Protein AF-A0A510Y4X1-F1 (afdb_monomer_lite)

Radius of gyration: 12.83 Å; chains: 1; bounding box: 38×26×30 Å

pLDDT: mean 89.35, std 12.66, range [31.55, 97.81]

InterPro domains:
  IPR035903 HesB-like domain superfamily [SSF89360] (1-92)

Secondary structure (DSSP, 8-state):
--BEEPHHHHHHHHTTTTEEEEEEEEEEESGGG-EEEEEEEEE-EEEEEEEESSHHHHHHH-SS-EEEEETTTEEEEE-SS-EEEEEE-EEE----

Structure (mmCIF, N/CA/C/O backbone):
data_AF-A0A510Y4X1-F1
#
_entry.id   AF-A0A510Y4X1-F1
#
loop_
_atom_site.group_PDB
_atom_site.id
_atom_site.type_symbol
_atom_site.label_atom_id
_atom_site.label_alt_id
_atom_site.label_comp_id
_atom_site.label_asym_id
_atom_site.label_entity_id
_atom_site.label_seq_id
_atom_site.pdbx_PDB_ins_code
_atom_site.Cartn_x
_atom_site.Cartn_y
_atom_site.Cartn_z
_atom_site.occupancy
_atom_site.B_iso_or_equiv
_atom_site.auth_seq_id
_atom_site.auth_comp_id
_atom_site.auth_asym_id
_atom_site.auth_atom_id
_atom_site.pdbx_PDB_model_num
ATOM 1 N N . MET A 1 1 ? -3.868 12.167 -10.829 1.00 62.75 1 MET A N 1
ATOM 2 C CA . MET A 1 1 ? -4.534 10.868 -11.079 1.00 62.75 1 MET A CA 1
ATOM 3 C C . MET A 1 1 ? -4.612 10.126 -9.751 1.00 62.75 1 MET A C 1
ATOM 5 O O . MET A 1 1 ? -3.752 10.370 -8.916 1.00 62.75 1 MET A O 1
ATOM 9 N N . GLN A 1 2 ? -5.654 9.328 -9.50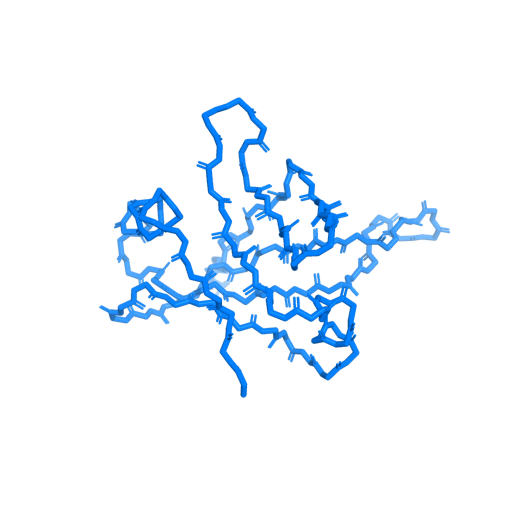2 1.00 82.44 2 GLN A N 1
ATOM 10 C CA . GLN A 1 2 ? -5.951 8.801 -8.160 1.00 82.44 2 GLN A CA 1
ATOM 11 C C . GLN A 1 2 ? -5.813 7.276 -8.111 1.00 82.44 2 GLN A C 1
ATOM 13 O O . GLN A 1 2 ? -6.319 6.587 -8.999 1.00 82.44 2 GLN A O 1
ATOM 18 N N . ILE A 1 3 ? -5.158 6.764 -7.066 1.00 95.75 3 ILE A N 1
ATOM 19 C CA . ILE A 1 3 ? -5.109 5.333 -6.745 1.00 95.75 3 ILE A CA 1
ATOM 20 C C . ILE A 1 3 ? -6.386 4.985 -5.987 1.00 95.75 3 ILE A C 1
ATOM 22 O O . ILE A 1 3 ? -6.725 5.632 -4.997 1.00 95.75 3 ILE A O 1
ATOM 26 N N . GLN A 1 4 ? -7.122 3.988 -6.470 1.00 96.75 4 GLN A N 1
ATOM 27 C CA . GLN A 1 4 ? -8.369 3.566 -5.841 1.00 96.75 4 GLN A CA 1
ATOM 28 C C . GLN A 1 4 ? -8.073 2.770 -4.569 1.00 96.75 4 GLN A C 1
ATOM 30 O O . GLN A 1 4 ? -7.155 1.950 -4.539 1.00 96.75 4 GLN A O 1
ATOM 35 N N . LEU A 1 5 ? -8.878 2.971 -3.530 1.00 97.25 5 LEU A N 1
ATOM 36 C CA . LEU A 1 5 ? -8.837 2.163 -2.316 1.00 97.25 5 LEU A CA 1
ATOM 37 C C . LEU A 1 5 ? -10.010 1.190 -2.320 1.00 97.25 5 LEU A C 1
ATOM 39 O O . LEU A 1 5 ? -11.148 1.582 -2.565 1.00 97.25 5 LEU A O 1
ATOM 43 N N . THR A 1 6 ? -9.750 -0.073 -2.005 1.00 97.31 6 THR A N 1
ATOM 44 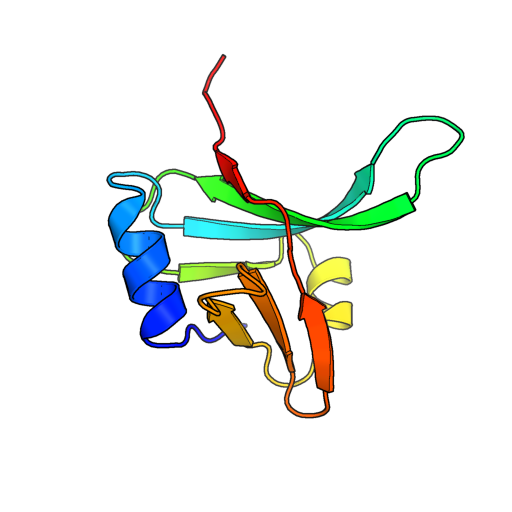C CA . THR A 1 6 ? -10.835 -0.981 -1.599 1.00 97.31 6 THR A CA 1
ATOM 45 C C . THR A 1 6 ? -11.349 -0.611 -0.208 1.00 97.31 6 THR A C 1
ATOM 47 O O . THR A 1 6 ? -10.616 -0.021 0.586 1.00 97.31 6 THR A O 1
ATOM 50 N N . ASP A 1 7 ? -12.564 -1.041 0.140 1.00 96.94 7 ASP A N 1
ATOM 51 C CA . ASP A 1 7 ? -13.111 -0.849 1.493 1.00 96.94 7 ASP A CA 1
ATOM 52 C C . ASP A 1 7 ? -12.179 -1.414 2.574 1.00 96.94 7 ASP A C 1
ATOM 54 O O . ASP A 1 7 ? -11.956 -0.789 3.607 1.00 96.94 7 ASP A O 1
ATOM 58 N N . ARG A 1 8 ? -11.549 -2.565 2.300 1.00 96.75 8 ARG A N 1
ATOM 59 C CA . ARG A 1 8 ? -10.589 -3.192 3.218 1.00 96.75 8 ARG A CA 1
ATOM 60 C C . ARG A 1 8 ? -9.319 -2.371 3.384 1.00 96.75 8 ARG A C 1
ATOM 62 O O . ARG A 1 8 ? -8.823 -2.269 4.502 1.00 96.75 8 ARG A O 1
ATOM 69 N N . ALA A 1 9 ? -8.792 -1.805 2.299 1.00 97.00 9 ALA A N 1
ATOM 70 C CA . ALA A 1 9 ? -7.652 -0.900 2.380 1.00 97.00 9 ALA A CA 1
ATOM 71 C C . ALA A 1 9 ? -8.022 0.367 3.151 1.00 97.00 9 ALA A C 1
ATOM 73 O O . ALA A 1 9 ? -7.299 0.742 4.066 1.00 97.00 9 ALA A O 1
ATOM 74 N N . ALA A 1 10 ? -9.171 0.977 2.853 1.00 96.56 10 ALA A N 1
ATOM 75 C CA . ALA A 1 10 ? -9.647 2.151 3.575 1.00 96.56 10 ALA A CA 1
ATOM 76 C C . ALA A 1 10 ? -9.810 1.867 5.078 1.00 96.56 10 ALA A C 1
ATOM 78 O O . ALA A 1 10 ? -9.363 2.659 5.901 1.00 96.56 10 ALA A O 1
ATOM 79 N N . ASP A 1 11 ? -10.371 0.717 5.452 1.00 96.25 11 ASP A N 1
ATOM 80 C CA . ASP A 1 11 ? -10.501 0.307 6.853 1.00 96.25 11 ASP A CA 1
ATOM 81 C C . ASP A 1 11 ? -9.157 0.005 7.520 1.00 96.25 11 ASP A C 1
ATOM 83 O O . ASP A 1 11 ? -8.988 0.284 8.707 1.00 96.25 11 ASP A O 1
ATOM 87 N N . ALA A 1 12 ? -8.193 -0.552 6.784 1.00 94.88 12 ALA A N 1
ATOM 88 C CA . ALA A 1 12 ? -6.840 -0.763 7.288 1.00 94.88 12 ALA A CA 1
ATOM 89 C C . ALA A 1 12 ? -6.120 0.571 7.537 1.00 94.88 12 ALA A C 1
ATOM 91 O O . ALA A 1 12 ? -5.504 0.726 8.587 1.00 94.88 12 ALA A O 1
ATOM 92 N N . ILE A 1 13 ? -6.263 1.544 6.631 1.00 94.88 13 ILE A N 1
ATOM 93 C CA . ILE A 1 13 ? -5.718 2.901 6.788 1.00 94.88 13 ILE A CA 1
ATOM 94 C C . ILE A 1 13 ? -6.373 3.612 7.979 1.00 94.88 13 ILE A C 1
ATOM 96 O O . ILE A 1 13 ? -5.678 4.212 8.792 1.00 94.88 13 ILE A O 1
ATOM 100 N N . ARG A 1 14 ? -7.694 3.474 8.165 1.00 94.25 14 ARG A N 1
ATOM 101 C CA . ARG A 1 14 ? -8.409 4.069 9.311 1.00 94.25 14 ARG A CA 1
ATOM 102 C C . ARG A 1 14 ? -7.847 3.651 10.667 1.00 94.25 14 ARG A C 1
ATOM 104 O O . ARG A 1 14 ? -7.921 4.425 11.614 1.00 94.25 14 ARG A O 1
ATOM 111 N N . ARG A 1 15 ? -7.276 2.448 10.762 1.00 93.00 15 ARG A N 1
ATOM 112 C CA . ARG A 1 15 ? -6.656 1.923 11.990 1.00 93.00 15 ARG A CA 1
ATOM 113 C C . ARG A 1 15 ? -5.283 2.526 12.289 1.00 93.00 15 ARG A C 1
ATOM 115 O O . ARG A 1 15 ? -4.773 2.276 13.372 1.00 93.00 15 ARG A O 1
ATOM 122 N N . LEU A 1 16 ? -4.716 3.303 11.366 1.00 89.94 16 LEU A N 1
ATOM 123 C CA . LEU A 1 16 ? -3.466 4.048 11.544 1.00 89.94 16 LEU A CA 1
ATOM 124 C C . LEU A 1 16 ? -3.687 5.435 12.182 1.00 89.94 16 LEU A C 1
ATOM 126 O O . LEU A 1 16 ? -2.792 6.270 12.145 1.00 89.94 16 LEU A O 1
ATOM 130 N N . GLU A 1 17 ? -4.878 5.688 12.738 1.00 89.31 17 GLU A N 1
ATOM 131 C CA . GLU A 1 17 ? -5.243 6.899 13.488 1.00 89.31 17 GLU A CA 1
ATOM 132 C C . GLU A 1 17 ? -5.047 8.211 12.716 1.00 89.31 17 GLU A C 1
ATOM 134 O O . GLU A 1 17 ? -5.888 8.571 11.898 1.00 89.31 17 GLU A O 1
ATOM 139 N N . ASP A 1 18 ? -3.982 8.958 12.973 1.00 89.19 18 ASP A N 1
ATOM 140 C CA . ASP A 1 18 ? -3.683 10.219 12.301 1.00 89.19 18 ASP A CA 1
ATOM 141 C C . ASP A 1 18 ? -2.991 10.015 10.946 1.00 89.19 18 ASP A C 1
ATOM 143 O O . ASP A 1 18 ? -2.974 10.929 10.123 1.00 89.19 18 ASP A O 1
ATOM 147 N N . LYS A 1 19 ? -2.483 8.812 10.652 1.00 89.56 19 LYS A N 1
ATOM 148 C CA . LYS A 1 19 ? -1.712 8.505 9.436 1.00 89.56 19 LYS A CA 1
ATOM 149 C C . LYS A 1 19 ? -2.594 7.969 8.303 1.00 89.56 19 LYS A C 1
ATOM 151 O O . LYS A 1 19 ? -2.451 6.829 7.859 1.00 89.56 19 LYS A O 1
ATOM 156 N N . GLN A 1 20 ? -3.538 8.792 7.842 1.00 91.00 20 GLN A N 1
ATOM 157 C CA . GLN A 1 20 ? -4.550 8.386 6.854 1.00 91.00 20 GLN A CA 1
ATOM 158 C C . GLN A 1 20 ? -4.099 8.488 5.381 1.00 91.00 20 GLN A C 1
ATOM 160 O O . GLN A 1 20 ? -4.839 8.074 4.488 1.00 91.00 20 GLN A O 1
ATOM 165 N N . THR A 1 21 ? -2.907 9.015 5.092 1.00 94.69 21 THR A N 1
ATOM 166 C CA . THR A 1 21 ? -2.401 9.129 3.713 1.00 94.69 21 THR A CA 1
ATOM 167 C C . THR A 1 21 ? -1.318 8.085 3.463 1.00 94.69 21 THR A C 1
ATOM 169 O O . THR A 1 21 ? -0.312 8.051 4.170 1.00 94.69 21 THR A O 1
ATOM 172 N N . ILE A 1 22 ? -1.495 7.253 2.432 1.00 95.81 22 ILE A N 1
ATOM 173 C CA . ILE A 1 22 ? -0.500 6.265 1.996 1.00 95.81 22 ILE A CA 1
ATOM 174 C C . ILE A 1 22 ? 0.224 6.758 0.743 1.00 95.81 22 ILE A C 1
ATOM 176 O O . ILE A 1 22 ? -0.379 6.964 -0.310 1.00 95.81 22 ILE A O 1
ATOM 180 N N . THR A 1 23 ? 1.540 6.901 0.835 1.00 95.81 23 THR A N 1
ATOM 181 C CA . THR A 1 23 ? 2.404 7.168 -0.320 1.00 95.81 23 THR A CA 1
ATOM 182 C C . THR A 1 23 ? 3.067 5.865 -0.761 1.00 95.81 23 THR A C 1
ATOM 184 O O . THR A 1 23 ? 3.701 5.192 0.045 1.00 95.81 23 THR A O 1
ATOM 187 N N . ILE A 1 24 ? 2.887 5.488 -2.026 1.00 96.00 24 ILE A N 1
ATOM 188 C CA . ILE A 1 24 ? 3.485 4.296 -2.639 1.00 96.00 24 ILE A CA 1
ATOM 189 C C . ILE A 1 24 ? 4.747 4.723 -3.381 1.00 96.00 24 ILE A C 1
ATOM 191 O O . ILE A 1 24 ? 4.656 5.592 -4.246 1.00 96.00 24 ILE A O 1
ATOM 195 N N . ALA A 1 25 ? 5.883 4.101 -3.081 1.00 94.31 25 ALA A N 1
ATOM 196 C CA . ALA A 1 25 ? 7.169 4.377 -3.721 1.00 94.31 25 ALA A CA 1
ATOM 197 C C . ALA A 1 25 ? 7.792 3.082 -4.268 1.00 94.31 25 ALA A C 1
ATOM 199 O O . ALA A 1 25 ? 7.591 2.016 -3.682 1.00 94.31 25 ALA A O 1
ATOM 200 N N . TYR A 1 26 ? 8.513 3.153 -5.392 1.00 93.12 26 TYR A N 1
ATOM 201 C CA . TYR A 1 26 ? 9.277 2.026 -5.943 1.00 93.12 26 TYR A CA 1
ATOM 202 C C . TYR A 1 26 ? 10.783 2.253 -5.755 1.00 93.12 26 TYR A C 1
ATOM 204 O O . TYR A 1 26 ? 11.468 2.827 -6.603 1.00 93.12 26 TYR A O 1
ATOM 212 N N . GLU A 1 27 ? 11.301 1.805 -4.614 1.00 87.31 27 GLU A N 1
ATOM 213 C CA . GLU A 1 27 ? 12.610 2.210 -4.096 1.00 87.31 27 GLU A CA 1
ATOM 214 C C . GLU A 1 27 ? 13.548 1.023 -3.870 1.00 87.31 27 GLU A C 1
ATOM 216 O O . GLU A 1 27 ? 13.132 -0.132 -3.772 1.00 87.31 27 GLU A O 1
ATOM 221 N N . PHE A 1 28 ? 14.844 1.319 -3.781 1.00 83.00 28 PHE A N 1
ATOM 222 C CA . PHE A 1 28 ? 15.888 0.326 -3.554 1.00 83.00 28 PHE A CA 1
ATOM 223 C C . PHE A 1 28 ? 16.046 0.031 -2.057 1.00 83.00 28 PHE A C 1
ATOM 225 O O . PHE 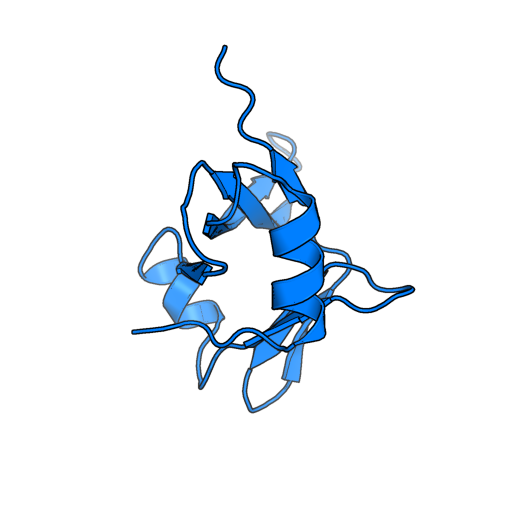A 1 28 ? 16.361 0.932 -1.278 1.00 83.00 28 PHE A O 1
ATOM 232 N N . THR A 1 29 ? 15.895 -1.226 -1.644 1.00 72.06 29 THR A N 1
ATOM 233 C CA . THR A 1 29 ? 16.084 -1.653 -0.248 1.00 72.06 29 THR A CA 1
ATOM 234 C C . THR A 1 29 ? 17.394 -2.414 -0.089 1.00 72.06 29 THR A C 1
ATOM 236 O O . THR A 1 29 ? 17.689 -3.288 -0.885 1.00 72.06 29 THR A O 1
ATOM 239 N N . GLY A 1 30 ? 18.200 -2.142 0.948 1.00 64.56 30 GLY A N 1
ATOM 240 C CA . GLY A 1 30 ? 19.297 -3.051 1.346 1.00 64.56 30 GLY A CA 1
ATOM 241 C C . GLY A 1 30 ? 20.716 -2.778 0.808 1.00 64.56 30 GLY A C 1
ATOM 242 O O . GLY A 1 30 ? 21.559 -3.675 0.834 1.00 64.56 30 GLY A O 1
ATOM 243 N N . GLY A 1 31 ? 21.045 -1.556 0.373 1.00 64.31 31 GLY A N 1
ATOM 244 C CA . GLY A 1 31 ? 22.428 -1.188 0.004 1.00 64.31 31 GLY A CA 1
ATOM 245 C C . GLY A 1 31 ? 22.931 -1.882 -1.274 1.00 64.31 31 GLY A C 1
ATOM 246 O O . GLY A 1 31 ? 22.143 -2.149 -2.164 1.00 64.31 31 GLY A O 1
ATOM 247 N N . CYS A 1 32 ? 24.232 -2.183 -1.413 1.00 56.25 32 CYS A N 1
ATOM 248 C CA . CYS A 1 32 ? 24.836 -2.667 -2.680 1.00 56.25 32 CYS A CA 1
ATOM 249 C C . CYS A 1 32 ? 24.291 -4.006 -3.234 1.00 56.25 32 CYS A C 1
ATOM 251 O O . CYS A 1 32 ? 24.611 -4.355 -4.367 1.00 56.25 32 CYS A O 1
ATOM 253 N N . GLN A 1 33 ? 23.511 -4.766 -2.460 1.00 65.06 33 GLN A N 1
ATOM 254 C CA . GLN A 1 33 ? 22.849 -6.010 -2.896 1.00 65.06 33 GLN A CA 1
ATOM 255 C C . GLN A 1 33 ? 21.322 -5.899 -2.875 1.00 65.06 33 GLN A C 1
ATOM 257 O O . GLN A 1 33 ? 20.617 -6.906 -2.834 1.00 65.06 33 GLN A O 1
ATOM 262 N N . GLY A 1 34 ? 20.822 -4.670 -2.844 1.00 65.75 34 GLY A N 1
ATOM 263 C CA . GLY A 1 34 ? 19.413 -4.408 -2.702 1.00 65.75 34 GLY A CA 1
ATOM 264 C C . GLY A 1 34 ? 18.553 -4.830 -3.882 1.00 65.75 34 GLY A C 1
ATOM 265 O O . GLY A 1 34 ? 19.039 -5.045 -4.994 1.00 65.75 34 GLY A O 1
ATOM 266 N N . LEU A 1 35 ? 17.256 -4.940 -3.621 1.00 81.19 35 LEU A N 1
ATOM 267 C CA . LEU A 1 35 ? 16.241 -5.137 -4.645 1.00 81.19 35 LEU A CA 1
ATOM 268 C C . LEU A 1 35 ? 15.387 -3.876 -4.725 1.00 81.19 35 LEU A 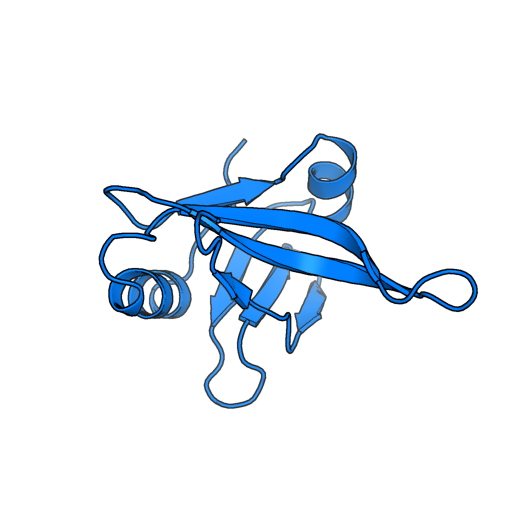C 1
ATOM 270 O O . LEU A 1 35 ? 15.168 -3.194 -3.726 1.00 81.19 35 LEU A O 1
ATOM 274 N N . GLN A 1 36 ? 14.924 -3.555 -5.930 1.00 85.62 36 GLN A N 1
ATOM 275 C CA . GLN A 1 36 ? 13.943 -2.496 -6.104 1.00 85.62 36 GLN A CA 1
ATOM 276 C C . GLN A 1 36 ? 12.548 -3.082 -5.889 1.00 85.62 36 GLN A C 1
ATOM 278 O O . GLN A 1 36 ? 12.131 -3.998 -6.607 1.00 85.62 36 GLN A O 1
ATOM 283 N N . GLU A 1 37 ? 11.838 -2.574 -4.890 1.00 91.44 37 GLU A N 1
ATOM 284 C CA . GLU A 1 37 ? 10.528 -3.074 -4.486 1.00 91.44 37 GLU A CA 1
ATOM 285 C C . GLU A 1 37 ? 9.567 -1.937 -4.137 1.00 91.44 37 GLU A C 1
ATOM 287 O O . GLU A 1 37 ? 9.967 -0.799 -3.891 1.00 91.44 37 GLU A O 1
ATOM 292 N N . PHE A 1 38 ? 8.269 -2.245 -4.147 1.00 94.06 38 PHE A N 1
ATOM 293 C CA . PHE A 1 38 ? 7.266 -1.290 -3.696 1.00 94.06 38 PHE A CA 1
ATOM 294 C C . PHE A 1 38 ? 7.311 -1.164 -2.177 1.00 94.06 38 PHE A C 1
ATOM 296 O O . PHE A 1 38 ? 7.424 -2.162 -1.468 1.00 94.06 38 PHE A O 1
ATOM 303 N N . GLN A 1 39 ? 7.143 0.056 -1.689 1.00 94.00 39 GLN A N 1
ATOM 304 C CA . GLN A 1 39 ? 7.017 0.376 -0.275 1.00 94.00 39 GLN A CA 1
ATOM 305 C C . GLN A 1 39 ? 5.815 1.291 -0.065 1.00 94.00 39 GLN A C 1
ATOM 307 O O . GLN A 1 39 ? 5.461 2.092 -0.936 1.00 94.00 39 GLN A O 1
ATOM 312 N N . LEU A 1 40 ? 5.164 1.150 1.089 1.00 95.25 40 LEU A N 1
ATOM 313 C CA . LEU A 1 40 ? 4.094 2.039 1.519 1.00 95.25 40 LEU A CA 1
ATOM 314 C C . LEU A 1 40 ? 4.594 2.899 2.669 1.00 95.25 40 LEU A C 1
ATOM 316 O O . LEU A 1 40 ? 5.123 2.372 3.643 1.00 95.25 40 LEU A O 1
ATOM 320 N N . HIS A 1 41 ? 4.352 4.199 2.593 1.00 94.94 41 HIS A N 1
ATOM 321 C CA . HIS A 1 41 ? 4.675 5.146 3.650 1.00 94.94 41 HIS A CA 1
ATOM 322 C C . HIS A 1 41 ? 3.387 5.785 4.152 1.00 94.94 41 HIS A C 1
ATOM 324 O O . HIS A 1 41 ? 2.691 6.461 3.390 1.00 94.94 41 HIS A O 1
ATOM 330 N N . ALA A 1 42 ? 3.062 5.557 5.422 1.00 94.31 42 ALA A N 1
ATOM 331 C CA . ALA A 1 42 ? 1.947 6.217 6.082 1.00 94.31 42 ALA A CA 1
ATOM 332 C C . ALA A 1 42 ? 2.394 7.590 6.594 1.00 94.31 42 ALA A C 1
ATOM 334 O O . ALA A 1 42 ? 3.390 7.696 7.316 1.00 94.31 42 ALA A O 1
ATOM 335 N N . SER A 1 43 ? 1.641 8.625 6.233 1.00 92.81 43 SER A N 1
ATOM 336 C CA . SER A 1 43 ? 1.851 10.007 6.665 1.00 92.81 43 SER A CA 1
ATOM 337 C C . SER A 1 43 ? 0.557 10.609 7.219 1.00 92.81 43 SER A C 1
ATOM 339 O O . SER A 1 43 ? -0.528 10.124 6.870 1.00 92.81 43 SER A O 1
ATOM 341 N N . PRO A 1 44 ? 0.645 11.680 8.032 1.00 94.00 44 PRO A N 1
ATOM 342 C CA . PRO A 1 44 ? -0.526 12.363 8.564 1.00 94.00 44 PRO A CA 1
ATOM 343 C C . PRO A 1 44 ? -1.547 12.738 7.483 1.00 94.00 44 PRO A C 1
ATOM 345 O O . PRO A 1 44 ? -1.182 13.236 6.417 1.00 94.00 44 PRO A O 1
ATOM 348 N N . GLY A 1 45 ? -2.826 12.507 7.769 1.00 89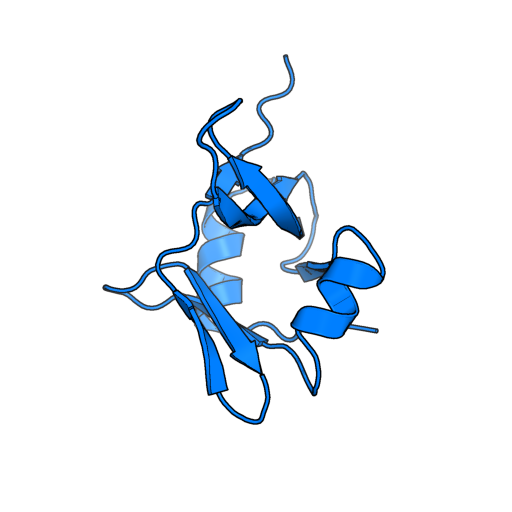.62 45 GLY A N 1
ATOM 349 C CA . GLY A 1 45 ? -3.938 12.764 6.860 1.00 89.62 45 GLY A CA 1
ATOM 350 C C . GLY A 1 45 ? -5.285 12.718 7.580 1.00 89.62 45 GLY A C 1
ATOM 351 O O . GLY A 1 45 ? -5.415 12.150 8.660 1.00 89.62 45 GLY A O 1
ATOM 352 N N . THR A 1 46 ? -6.315 13.314 6.980 1.00 88.38 46 THR A N 1
ATOM 353 C CA . THR A 1 46 ? -7.668 13.369 7.570 1.00 88.38 46 THR A CA 1
ATOM 354 C C . THR A 1 46 ? -8.635 12.352 6.971 1.00 88.38 46 THR A C 1
ATOM 356 O O . THR A 1 46 ? -9.664 12.049 7.577 1.00 88.38 46 THR A O 1
ATOM 359 N N . THR A 1 47 ? -8.323 11.808 5.795 1.00 92.38 47 THR A N 1
ATOM 360 C CA . THR A 1 47 ? -9.151 10.820 5.097 1.00 92.38 47 THR A CA 1
ATOM 361 C C . THR A 1 47 ? -8.281 9.759 4.436 1.00 92.38 47 THR A C 1
ATOM 363 O O . THR A 1 47 ? -7.249 10.133 3.880 1.00 92.38 47 THR A O 1
ATOM 366 N N . PRO A 1 48 ? -8.704 8.478 4.429 1.00 95.69 48 PRO A N 1
ATOM 367 C CA . PRO A 1 48 ? -7.988 7.422 3.728 1.00 95.69 48 PRO A CA 1
ATOM 368 C C . PRO A 1 48 ? -7.775 7.763 2.257 1.00 95.69 48 PRO A C 1
ATOM 370 O O . PRO A 1 48 ? -8.737 7.873 1.494 1.00 95.69 48 PRO A O 1
ATOM 373 N N . GLU A 1 49 ? -6.519 7.884 1.852 1.00 95.62 49 GLU A N 1
ATOM 374 C CA . GLU A 1 49 ? -6.146 8.076 0.455 1.00 95.62 49 GLU A CA 1
ATOM 375 C C . GLU A 1 49 ? -4.816 7.391 0.131 1.00 95.62 49 GLU A C 1
ATOM 377 O O . GLU A 1 49 ? -4.005 7.112 1.017 1.00 95.62 49 GLU A O 1
ATOM 382 N N . ALA A 1 50 ? -4.591 7.123 -1.157 1.00 95.69 50 ALA A N 1
ATOM 383 C CA . ALA A 1 50 ? -3.317 6.632 -1.659 1.00 95.69 50 ALA A CA 1
ATOM 384 C C . ALA A 1 50 ? -2.843 7.443 -2.867 1.00 95.69 50 ALA A C 1
ATOM 386 O O . ALA A 1 50 ? -3.632 7.811 -3.745 1.00 95.69 50 ALA A O 1
ATOM 387 N N . ARG A 1 51 ? -1.533 7.677 -2.928 1.00 95.62 51 ARG A N 1
ATOM 388 C CA . ARG A 1 51 ? -0.859 8.374 -4.029 1.00 95.62 51 ARG A CA 1
ATOM 389 C C . ARG A 1 51 ? 0.476 7.718 -4.362 1.00 95.62 51 ARG A C 1
ATOM 391 O O . ARG A 1 51 ? 1.096 7.110 -3.495 1.00 95.62 51 ARG A O 1
ATOM 398 N N . ALA A 1 52 ? 0.909 7.845 -5.612 1.00 95.44 52 ALA A N 1
ATOM 399 C CA . ALA A 1 52 ? 2.275 7.504 -5.999 1.00 95.44 52 ALA A CA 1
ATOM 400 C C . ALA A 1 52 ? 3.237 8.600 -5.511 1.00 95.44 52 ALA A C 1
ATOM 402 O O . ALA A 1 52 ? 2.849 9.770 -5.454 1.00 95.44 52 ALA A O 1
ATOM 403 N N . ALA A 1 53 ? 4.459 8.219 -5.147 1.00 94.62 53 ALA A N 1
ATOM 404 C CA . ALA A 1 53 ? 5.512 9.138 -4.722 1.00 94.62 53 ALA A CA 1
ATOM 405 C C . ALA A 1 53 ? 5.993 10.032 -5.876 1.00 94.62 53 ALA A C 1
ATOM 407 O O . ALA A 1 53 ? 6.229 11.223 -5.682 1.00 94.62 53 ALA A O 1
ATOM 408 N N . ASP A 1 54 ? 6.077 9.460 -7.077 1.00 93.69 54 ASP A N 1
ATOM 409 C CA . ASP A 1 54 ? 6.560 10.099 -8.298 1.00 93.69 54 ASP A CA 1
ATOM 410 C C . ASP A 1 54 ? 5.876 9.521 -9.555 1.00 93.69 54 ASP A C 1
ATOM 412 O O . ASP A 1 54 ? 5.033 8.617 -9.487 1.00 93.69 54 ASP A O 1
ATOM 416 N N . GLU A 1 55 ? 6.198 10.102 -10.713 1.00 94.38 55 GLU A N 1
ATOM 417 C CA . GLU A 1 55 ? 5.652 9.716 -12.021 1.00 94.38 55 GLU A CA 1
ATOM 418 C C . GLU A 1 55 ? 6.122 8.318 -12.459 1.00 94.38 55 GLU A C 1
ATOM 420 O O . GLU A 1 55 ? 5.325 7.544 -12.990 1.00 94.38 55 GLU A O 1
ATOM 425 N N . ASP A 1 56 ? 7.368 7.950 -12.153 1.00 93.06 56 ASP A N 1
ATOM 426 C CA . ASP A 1 56 ? 7.918 6.625 -12.462 1.00 93.06 56 ASP A CA 1
ATOM 427 C C . ASP A 1 56 ? 7.151 5.527 -11.715 1.00 93.06 56 ASP A C 1
ATOM 429 O O . ASP A 1 56 ? 6.691 4.550 -12.312 1.00 93.06 56 ASP A O 1
ATOM 433 N N . THR A 1 57 ? 6.922 5.723 -10.415 1.00 94.56 57 THR A N 1
ATOM 434 C CA . THR A 1 57 ? 6.092 4.835 -9.603 1.00 94.56 57 THR A CA 1
ATOM 435 C C . THR A 1 57 ? 4.670 4.792 -10.147 1.00 94.56 57 THR A C 1
ATOM 437 O O . THR A 1 57 ? 4.094 3.712 -10.248 1.00 94.56 57 THR A O 1
ATOM 440 N N . TRP A 1 58 ? 4.093 5.933 -10.539 1.00 95.25 58 TRP A N 1
ATOM 441 C CA . TRP A 1 58 ? 2.755 5.963 -11.129 1.00 95.25 58 TRP A CA 1
ATOM 442 C C . TRP A 1 58 ? 2.658 5.081 -12.380 1.00 95.25 58 TRP A C 1
ATOM 444 O O . TRP A 1 58 ? 1.756 4.245 -12.457 1.00 95.25 58 TRP A O 1
ATOM 454 N N . HIS A 1 59 ? 3.599 5.200 -13.319 1.00 94.56 59 HIS A N 1
ATOM 455 C CA . HIS A 1 59 ? 3.598 4.417 -14.558 1.00 94.56 59 HIS A CA 1
ATOM 456 C C . HIS A 1 59 ? 3.682 2.907 -14.329 1.00 94.56 59 HIS A C 1
ATOM 458 O O . HIS A 1 59 ? 3.058 2.136 -15.060 1.00 94.56 59 HIS A O 1
ATOM 464 N N . LEU A 1 60 ? 4.390 2.465 -13.287 1.00 93.88 60 LEU A N 1
ATOM 465 C CA . LEU A 1 60 ? 4.441 1.048 -12.914 1.00 93.88 60 LEU A CA 1
ATOM 466 C C . LEU A 1 60 ? 3.103 0.522 -12.373 1.00 93.88 60 LEU A C 1
ATOM 468 O O . LEU A 1 60 ? 2.840 -0.682 -12.421 1.00 93.88 60 LEU A O 1
ATOM 472 N N . LEU A 1 61 ? 2.258 1.411 -11.847 1.00 95.19 61 LEU A N 1
ATOM 473 C CA . LEU A 1 61 ? 0.962 1.070 -11.265 1.00 95.19 61 LEU A CA 1
ATOM 474 C C . LEU A 1 61 ? -0.180 1.088 -12.291 1.00 95.19 61 LEU A C 1
ATOM 476 O O . LEU A 1 61 ? -1.251 0.527 -12.045 1.00 95.19 61 LEU A O 1
ATOM 480 N N . GLU A 1 62 ? 0.018 1.710 -13.450 1.00 94.12 62 GLU A N 1
ATOM 481 C CA . GLU A 1 62 ? -0.998 1.782 -14.494 1.00 94.12 62 GLU A CA 1
ATOM 482 C C . GLU A 1 62 ? -1.335 0.401 -15.092 1.00 94.12 62 GLU A C 1
ATOM 484 O O . GLU A 1 62 ? -0.513 -0.518 -15.093 1.00 94.12 62 GLU A O 1
ATOM 489 N N . PRO A 1 63 ? -2.554 0.213 -15.636 1.00 94.50 63 PRO A N 1
ATOM 490 C CA . PRO A 1 63 ? -3.688 1.139 -15.649 1.00 94.50 63 PRO A CA 1
ATOM 491 C C . PRO A 1 63 ? -4.673 0.911 -14.489 1.00 94.50 63 PRO A C 1
ATOM 493 O O . PRO A 1 63 ? -4.947 -0.225 -14.104 1.00 94.50 63 PRO A O 1
ATOM 496 N N . SER A 1 64 ? -5.334 1.984 -14.033 1.00 94.31 64 SER A N 1
ATOM 497 C CA . SER A 1 64 ? -6.360 1.938 -12.965 1.00 94.31 64 SER A CA 1
ATOM 498 C C . SER A 1 64 ? -5.849 1.269 -11.677 1.00 94.31 64 SER A C 1
ATOM 500 O O . SER A 1 64 ? -6.329 0.192 -11.313 1.00 94.31 64 SER A O 1
ATOM 502 N N . PRO A 1 65 ? -4.854 1.873 -11.009 1.00 96.88 65 PRO A N 1
ATOM 503 C CA . PRO A 1 65 ? -4.240 1.286 -9.828 1.00 96.88 65 PRO A CA 1
ATOM 504 C C . PRO A 1 65 ? -5.204 1.208 -8.644 1.00 96.88 65 PRO A C 1
ATOM 506 O O . PRO A 1 65 ? -5.977 2.134 -8.384 1.00 96.88 65 PRO A O 1
ATOM 509 N N . VAL A 1 66 ? -5.123 0.100 -7.911 1.00 97.62 66 VAL A N 1
ATOM 510 C CA . VAL A 1 66 ? -5.929 -0.208 -6.731 1.00 97.62 66 VAL A CA 1
ATOM 511 C C . VAL A 1 66 ? -5.013 -0.670 -5.602 1.00 97.62 66 VAL A C 1
ATOM 513 O O . VAL A 1 66 ? -4.240 -1.617 -5.772 1.00 97.62 66 VAL A O 1
ATOM 516 N N . LEU A 1 67 ? -5.141 -0.042 -4.435 1.00 97.81 67 LEU A N 1
ATOM 517 C CA . LEU A 1 67 ? -4.557 -0.516 -3.186 1.00 97.81 67 LEU A CA 1
ATOM 518 C C . LEU A 1 67 ? -5.596 -1.353 -2.427 1.00 97.81 67 LEU A C 1
ATOM 520 O O . LEU A 1 67 ? -6.734 -0.932 -2.188 1.00 97.81 67 LEU A O 1
ATOM 524 N N . ASP A 1 68 ? -5.198 -2.565 -2.056 1.00 97.56 68 ASP A N 1
ATOM 525 C CA . ASP A 1 68 ? -6.024 -3.531 -1.335 1.00 97.56 68 ASP A CA 1
ATOM 526 C C . ASP A 1 68 ? -5.321 -4.011 -0.060 1.00 97.56 68 ASP A C 1
ATOM 528 O O . ASP A 1 68 ? -4.092 -3.992 0.043 1.00 97.56 68 ASP A O 1
ATOM 532 N N . TYR A 1 69 ? -6.118 -4.458 0.907 1.00 96.62 69 TYR A N 1
ATOM 533 C CA . TYR A 1 69 ? -5.640 -5.097 2.123 1.00 96.62 69 TYR A CA 1
ATOM 534 C C . TYR A 1 69 ? -6.253 -6.492 2.258 1.00 96.62 69 TYR A C 1
ATOM 536 O O . TYR A 1 69 ? -7.444 -6.669 2.539 1.00 96.62 69 TYR A O 1
ATOM 544 N N . HIS A 1 70 ? -5.415 -7.510 2.078 1.00 94.75 70 HIS A N 1
ATOM 545 C CA . HIS A 1 70 ? -5.799 -8.905 2.225 1.00 94.75 70 HIS A CA 1
ATOM 546 C C . HIS A 1 70 ? -5.458 -9.430 3.633 1.00 94.75 70 HIS A C 1
ATOM 548 O O . HIS A 1 70 ? -4.375 -9.146 4.146 1.00 94.75 70 HIS A O 1
ATOM 554 N N . PRO A 1 71 ? -6.304 -10.271 4.263 1.00 89.19 71 PRO A N 1
ATOM 555 C CA . PRO A 1 71 ? -6.042 -10.781 5.616 1.00 89.19 71 PRO A CA 1
ATOM 556 C C . PRO A 1 71 ? -4.688 -11.498 5.781 1.00 89.19 71 PRO A C 1
ATOM 558 O O . PRO A 1 71 ? -3.994 -11.304 6.785 1.00 89.19 71 PRO A O 1
ATOM 561 N N . THR A 1 72 ? -4.307 -12.306 4.784 1.00 90.62 72 THR A N 1
ATOM 562 C CA . THR A 1 72 ? -3.067 -13.107 4.775 1.00 90.62 72 THR A CA 1
ATOM 563 C C . THR A 1 72 ? -1.921 -12.439 4.015 1.00 90.62 72 THR A C 1
ATOM 565 O O . THR A 1 72 ? -0.842 -12.295 4.571 1.00 90.62 72 THR A O 1
ATOM 568 N N . LEU A 1 73 ? -2.165 -11.998 2.777 1.00 89.88 73 LEU A N 1
ATOM 569 C CA . LEU A 1 73 ? -1.176 -11.375 1.886 1.00 89.88 73 LEU A CA 1
ATOM 570 C C . LEU A 1 73 ? -0.914 -9.891 2.192 1.00 89.88 73 LEU A C 1
ATOM 572 O O . LEU A 1 73 ? -0.126 -9.265 1.492 1.00 89.88 73 LEU A O 1
ATOM 576 N N . LYS A 1 74 ? -1.576 -9.337 3.216 1.00 93.56 74 LYS A N 1
ATOM 577 C CA . LYS A 1 74 ? -1.426 -7.952 3.682 1.00 93.56 74 LYS A CA 1
ATOM 578 C C . LYS A 1 74 ? -1.655 -6.947 2.553 1.00 93.56 74 LYS A C 1
ATOM 580 O O . LYS A 1 74 ? -2.606 -7.109 1.788 1.00 93.56 74 LYS A O 1
ATOM 585 N N . TRP A 1 75 ? -0.856 -5.888 2.498 1.00 96.94 75 TRP A N 1
ATOM 586 C CA . TRP A 1 75 ? -0.970 -4.851 1.485 1.00 96.94 75 TRP A CA 1
ATOM 587 C C . TRP A 1 75 ? -0.677 -5.401 0.095 1.00 96.94 75 TRP A C 1
ATOM 589 O O . TRP A 1 75 ? 0.330 -6.078 -0.128 1.00 96.94 75 TRP A O 1
ATOM 599 N N . MET A 1 76 ? -1.571 -5.099 -0.840 1.00 97.56 76 MET A N 1
ATOM 600 C CA . MET A 1 76 ? -1.473 -5.532 -2.225 1.00 97.56 76 MET A CA 1
ATOM 601 C C . MET A 1 76 ? -1.685 -4.353 -3.164 1.00 97.56 76 MET A C 1
ATOM 603 O O . MET A 1 76 ? -2.649 -3.603 -3.017 1.00 97.56 76 MET A O 1
ATOM 607 N N . LEU A 1 77 ? -0.828 -4.258 -4.176 1.00 97.06 77 LEU A N 1
ATOM 608 C CA . LEU A 1 77 ? -0.998 -3.352 -5.304 1.00 97.06 77 LEU A CA 1
ATOM 609 C C . LEU A 1 77 ? -1.501 -4.140 -6.499 1.00 97.06 77 LEU A C 1
ATOM 611 O O . LEU A 1 77 ? -0.936 -5.167 -6.885 1.00 97.06 77 LEU A O 1
ATOM 615 N N . LYS A 1 78 ? -2.590 -3.655 -7.078 1.00 96.69 78 LYS A N 1
ATOM 616 C CA . LYS A 1 78 ? -3.248 -4.254 -8.232 1.00 96.69 78 LYS A CA 1
ATOM 617 C C . LYS A 1 78 ? -3.472 -3.179 -9.278 1.00 96.69 78 LYS A C 1
ATOM 619 O O . LYS A 1 78 ? -3.614 -2.005 -8.956 1.00 96.69 78 LYS A O 1
ATOM 624 N N . ASN A 1 79 ? -3.559 -3.597 -10.524 1.00 94.94 79 ASN A N 1
ATOM 625 C CA . ASN A 1 79 ? -4.093 -2.781 -11.602 1.00 94.94 79 ASN A CA 1
ATOM 626 C C . ASN A 1 79 ? -5.187 -3.582 -12.319 1.00 94.94 79 ASN A C 1
ATOM 628 O O . ASN A 1 79 ? -5.498 -4.711 -11.927 1.00 94.94 79 ASN A O 1
ATOM 632 N N . LYS A 1 80 ? -5.786 -3.024 -13.374 1.00 91.62 80 LYS A N 1
ATOM 633 C CA . LYS A 1 80 ? -6.845 -3.717 -14.134 1.00 91.62 80 LYS A CA 1
ATOM 634 C C . LYS A 1 80 ? -6.413 -5.096 -14.665 1.00 91.62 80 LYS A C 1
ATOM 636 O O . LYS A 1 80 ? -7.264 -5.949 -14.903 1.00 91.62 80 LYS A O 1
ATOM 641 N N . ASN A 1 81 ? -5.115 -5.302 -14.873 1.00 92.62 81 ASN A N 1
ATOM 642 C CA . ASN A 1 81 ? -4.585 -6.464 -15.575 1.00 92.62 81 ASN A CA 1
ATOM 643 C C . ASN A 1 81 ? -4.096 -7.560 -14.620 1.00 92.62 81 ASN A C 1
ATOM 645 O O . ASN A 1 81 ? -4.208 -8.738 -14.951 1.00 92.62 81 ASN A O 1
ATOM 649 N N . GLN A 1 82 ? -3.530 -7.197 -13.465 1.00 94.19 82 GLN A N 1
ATOM 650 C CA . GLN A 1 82 ? -2.827 -8.137 -12.593 1.00 94.19 82 GLN A CA 1
ATOM 651 C C . GLN A 1 82 ? -2.631 -7.626 -11.158 1.00 94.19 82 GLN A C 1
ATOM 653 O O . GLN A 1 82 ? -2.859 -6.459 -10.834 1.00 94.19 82 GLN A O 1
ATOM 658 N N . THR A 1 83 ? -2.149 -8.522 -10.292 1.00 95.81 83 THR A N 1
ATOM 659 C CA . THR A 1 83 ? -1.507 -8.130 -9.030 1.00 95.81 83 THR A CA 1
ATOM 660 C C . THR A 1 83 ? -0.064 -7.740 -9.331 1.00 95.81 83 THR A C 1
ATOM 662 O O . THR A 1 83 ? 0.687 -8.562 -9.844 1.00 95.81 83 THR A O 1
ATOM 665 N N . ILE A 1 84 ? 0.299 -6.496 -9.026 1.00 95.12 84 ILE A N 1
ATOM 666 C CA . ILE A 1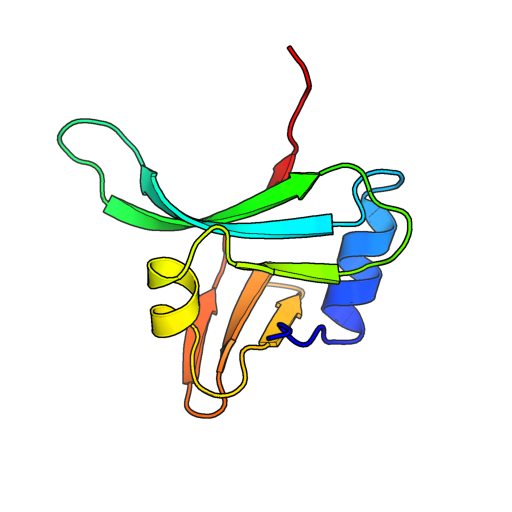 84 ? 1.639 -5.943 -9.252 1.00 95.12 84 ILE A CA 1
ATOM 667 C C . ILE A 1 84 ? 2.577 -6.369 -8.123 1.00 95.12 84 ILE A C 1
ATOM 669 O O . ILE A 1 84 ? 3.675 -6.854 -8.375 1.00 95.12 84 ILE A O 1
ATOM 673 N N . ALA A 1 85 ? 2.129 -6.218 -6.876 1.00 94.75 85 ALA A N 1
ATOM 674 C CA . ALA A 1 85 ? 2.903 -6.580 -5.697 1.00 94.75 85 ALA A CA 1
ATOM 675 C C . ALA A 1 85 ? 1.972 -7.016 -4.558 1.00 94.75 85 ALA A C 1
ATOM 677 O O . ALA A 1 85 ? 0.803 -6.626 -4.494 1.00 94.75 85 ALA A O 1
ATOM 678 N N . ASN A 1 86 ? 2.485 -7.847 -3.659 1.00 95.25 86 ASN A N 1
ATOM 679 C CA . ASN A 1 86 ? 1.785 -8.309 -2.466 1.00 95.25 86 ASN A CA 1
ATOM 680 C C . ASN A 1 86 ? 2.751 -8.342 -1.282 1.00 95.25 86 ASN A C 1
ATOM 682 O O . ASN A 1 86 ? 3.959 -8.240 -1.474 1.00 95.25 86 ASN A O 1
ATOM 686 N N . ASN A 1 87 ? 2.201 -8.475 -0.075 1.00 93.00 87 ASN A N 1
ATOM 687 C CA . ASN A 1 87 ? 2.958 -8.462 1.171 1.00 93.00 87 ASN A CA 1
ATOM 688 C C . ASN A 1 87 ? 3.862 -7.224 1.312 1.00 93.00 87 ASN A C 1
ATOM 690 O O . ASN A 1 87 ? 4.977 -7.309 1.822 1.00 93.00 87 ASN A O 1
ATOM 694 N N . ILE A 1 88 ? 3.371 -6.081 0.828 1.00 94.19 88 ILE A N 1
ATOM 695 C CA . ILE A 1 88 ? 4.137 -4.837 0.777 1.00 94.19 88 ILE A CA 1
ATOM 696 C C . ILE A 1 88 ? 4.311 -4.299 2.195 1.00 94.19 88 ILE A C 1
ATOM 698 O O . ILE A 1 88 ? 3.351 -4.257 2.975 1.00 94.19 88 ILE A O 1
ATOM 702 N N . HIS A 1 89 ? 5.532 -3.886 2.530 1.00 90.50 89 HIS A N 1
ATOM 703 C CA . HIS A 1 89 ? 5.816 -3.317 3.837 1.00 90.50 89 HIS A CA 1
ATOM 704 C C . HIS A 1 89 ? 5.195 -1.924 3.979 1.00 90.50 89 HIS A C 1
ATOM 706 O O . HIS A 1 89 ? 5.222 -1.118 3.047 1.00 90.50 89 HIS A O 1
ATOM 712 N N . LEU A 1 90 ? 4.642 -1.657 5.162 1.00 92.19 90 LEU A N 1
ATOM 713 C CA . LEU A 1 90 ? 4.138 -0.346 5.542 1.00 92.19 90 LEU A CA 1
ATOM 714 C C . LEU A 1 90 ? 5.097 0.275 6.550 1.00 92.19 90 LEU A C 1
ATOM 716 O O . LEU A 1 90 ? 5.197 -0.198 7.680 1.00 92.19 90 LEU A O 1
ATOM 720 N N . TYR A 1 91 ? 5.763 1.342 6.135 1.00 89.94 91 TYR A N 1
ATOM 721 C CA . TYR A 1 91 ? 6.564 2.193 6.990 1.00 89.94 91 TYR A CA 1
ATOM 722 C C . TYR A 1 91 ? 5.689 3.313 7.524 1.00 89.94 91 TYR A C 1
ATOM 724 O O . TYR A 1 91 ? 5.119 4.107 6.776 1.00 89.94 91 TYR A O 1
ATOM 732 N N . GLU A 1 92 ? 5.594 3.401 8.838 1.00 81.44 92 GLU A N 1
ATOM 733 C CA . GLU A 1 92 ? 5.101 4.610 9.465 1.00 81.44 92 GLU A CA 1
ATOM 734 C C . GLU A 1 92 ? 6.243 5.623 9.457 1.00 81.44 92 GLU A C 1
ATOM 736 O O . GLU A 1 92 ? 7.323 5.320 9.968 1.00 81.44 92 GLU A O 1
ATOM 741 N N . GLN A 1 93 ? 6.043 6.817 8.888 1.00 63.28 93 GLN A N 1
ATOM 742 C CA . GLN A 1 93 ? 6.967 7.908 9.188 1.00 63.28 93 GLN A CA 1
ATOM 743 C C . GLN A 1 93 ? 6.837 8.208 10.684 1.00 63.28 93 GLN A C 1
ATOM 745 O O . GLN A 1 93 ? 5.907 8.876 11.128 1.00 63.28 93 GLN A O 1
ATOM 750 N N . THR A 1 94 ? 7.730 7.644 11.489 1.00 45.22 94 THR A N 1
ATOM 751 C CA . THR A 1 94 ? 8.086 8.227 12.777 1.00 45.22 94 THR A CA 1
ATOM 752 C C . THR A 1 94 ? 8.906 9.461 12.458 1.00 45.22 94 THR A C 1
ATOM 754 O O . THR A 1 94 ? 10.024 9.339 11.958 1.00 45.22 94 THR A O 1
ATOM 757 N N . GLU A 1 95 ? 8.327 10.638 12.686 1.00 40.81 95 GLU A N 1
ATOM 758 C CA . GLU A 1 95 ? 9.118 11.856 12.840 1.00 40.81 95 GLU A CA 1
ATOM 759 C C . GLU A 1 95 ? 10.264 11.561 13.824 1.00 40.81 95 GLU A C 1
ATOM 761 O O . GLU A 1 95 ? 10.049 10.940 14.870 1.00 40.81 95 GLU A O 1
ATOM 766 N N . ALA A 1 96 ? 11.483 11.912 13.413 1.00 31.55 96 ALA A N 1
ATOM 767 C CA . ALA A 1 96 ? 12.695 11.806 14.220 1.00 31.55 96 ALA A CA 1
ATOM 768 C C . ALA A 1 96 ? 12.775 12.942 15.245 1.00 31.55 96 ALA A C 1
ATOM 770 O O . ALA A 1 96 ? 12.331 14.064 14.908 1.00 31.55 96 ALA A O 1
#

Organism: Marinococcus halophilus (NCBI:txid1371)

Sequence (96 aa):
MQIQLTDRAADAIRRLEDKQTITIAYEFTGGCQGLQEFQLHASPGTTPEARAADEDTWHLLEPSPVLDYHPTLKWMLKNKNQTIANNIHLYEQTEA

Foldseek 3Di:
DFAAEDPQRQVVLVVVPQQQEWEWEQDWPDPPPTDGHIAIEGDGDDGHGYDYPDPVSVVLLDDRWYWYQDPPQGIWIDYPPGTSDTVHYYHYPPDD